Protein AF-A0A6P1HWS1-F1 (afdb_monomer)

Solvent-accessible surface area (backbone atoms only — not comparable to full-atom values): 7956 Å² total; per-residue (Å²): 138,83,85,81,80,86,85,73,89,74,81,81,77,85,75,96,73,77,58,94,53,53,68,59,53,51,53,52,49,55,52,47,52,53,48,52,56,48,52,51,51,39,59,76,69,64,50,60,66,67,61,54,53,50,51,52,51,54,47,49,53,52,52,49,53,51,54,51,50,57,48,51,46,46,41,54,52,54,40,52,56,23,64,72,68,43,66,75,68,22,52,51,52,43,53,52,48,52,52,51,52,54,51,57,52,51,56,47,61,56,51,51,66,74,61,55,56,69,65,57,56,50,51,54,52,50,52,52,51,56,50,63,75,74,106

Foldseek 3Di:
DDDDDDDDDDPDDDDPDQCPPVVVLVVLVVVLVVLVVVLVVCVVVVHDPVVSVVSVVVSVVSVLVSVLNSLVSNLVVLLVVLVVVDDPVSVVSNVVSVVVNVVSVVVVVVVVVVPDPVVVVVVVVVVVVVVVVVD

Secondary structure (DSSP, 8-state):
---------------S---TTHHHHHHHHHHHHHHHHHHHHHHHTT--HHHHHHHHHHHHHHHHHHHHHHHHHHHHHHHHHHHHH-HHHHHHHHHHHHHHHHHHHHHHHHHHHHS--HHHHHHHHHHHHHHHHT-

Structure (mmCIF, N/CA/C/O backbone):
data_AF-A0A6P1HWS1-F1
#
_entry.id   AF-A0A6P1HWS1-F1
#
loop_
_atom_site.group_PDB
_atom_site.id
_atom_site.type_symbol
_atom_site.label_atom_id
_atom_site.label_alt_id
_atom_site.label_comp_id
_atom_site.label_asym_id
_atom_site.label_entity_id
_atom_site.label_seq_id
_atom_site.pdbx_PDB_ins_code
_atom_site.Cartn_x
_atom_site.Cartn_y
_atom_site.Cartn_z
_atom_site.occupancy
_atom_site.B_iso_or_equiv
_atom_site.auth_seq_id
_atom_site.auth_comp_id
_atom_site.auth_asym_id
_atom_site.auth_atom_id
_atom_site.pdbx_PDB_model_num
ATOM 1 N N . MET A 1 1 ? 1.427 39.221 -12.411 1.00 39.78 1 MET A N 1
ATOM 2 C CA . MET A 1 1 ? 2.757 38.581 -12.491 1.00 39.78 1 MET A CA 1
ATOM 3 C C . MET A 1 1 ? 2.507 37.080 -12.544 1.00 39.78 1 MET A C 1
ATOM 5 O O . MET A 1 1 ? 2.374 36.434 -11.517 1.00 39.78 1 MET A O 1
ATOM 9 N N . THR A 1 2 ? 2.238 36.589 -13.752 1.00 34.47 2 THR A N 1
ATOM 10 C CA . THR A 1 2 ? 1.744 35.234 -14.035 1.00 34.47 2 THR A CA 1
ATOM 11 C C . THR A 1 2 ? 2.941 34.307 -14.207 1.00 34.47 2 THR A C 1
ATOM 13 O O . THR A 1 2 ? 3.800 34.591 -15.038 1.00 34.47 2 THR A O 1
ATOM 16 N N . MET A 1 3 ? 3.016 33.223 -13.434 1.00 33.72 3 MET A N 1
ATOM 17 C CA . MET A 1 3 ? 3.969 32.144 -13.696 1.00 33.72 3 MET A CA 1
ATOM 18 C C . MET A 1 3 ? 3.344 31.166 -14.687 1.00 33.72 3 MET A C 1
ATOM 20 O O . MET A 1 3 ? 2.318 30.557 -14.397 1.00 33.72 3 MET A O 1
ATOM 24 N N . ALA A 1 4 ? 3.950 31.068 -15.868 1.00 38.16 4 ALA A N 1
ATOM 25 C CA . ALA A 1 4 ? 3.619 30.075 -16.876 1.00 38.16 4 ALA A CA 1
ATOM 26 C C . ALA A 1 4 ? 4.237 28.724 -16.487 1.00 38.16 4 ALA A C 1
ATOM 28 O O . ALA A 1 4 ? 5.431 28.633 -16.196 1.00 38.16 4 ALA A O 1
ATOM 29 N N . SER A 1 5 ? 3.383 27.704 -16.459 1.00 36.97 5 SER A N 1
ATOM 30 C CA . SER A 1 5 ? 3.701 26.306 -16.185 1.00 36.97 5 SER A CA 1
ATOM 31 C C . SER A 1 5 ? 4.705 25.730 -17.181 1.00 36.97 5 SER A C 1
ATOM 33 O O . SER A 1 5 ? 4.614 25.958 -18.385 1.00 36.97 5 SER A O 1
ATOM 35 N N . ALA A 1 6 ? 5.635 24.936 -16.655 1.00 36.22 6 ALA A N 1
ATOM 36 C CA . ALA A 1 6 ? 6.516 24.072 -17.422 1.00 36.22 6 ALA A CA 1
ATOM 37 C C . ALA A 1 6 ? 5.726 22.866 -17.955 1.00 36.22 6 ALA A C 1
ATOM 39 O O . ALA A 1 6 ? 5.365 21.979 -17.182 1.00 36.22 6 ALA A O 1
ATOM 40 N N . ASP A 1 7 ? 5.486 22.826 -19.263 1.00 36.59 7 ASP A N 1
ATOM 41 C CA . ASP A 1 7 ? 5.028 21.622 -19.954 1.00 36.59 7 ASP A CA 1
ATOM 42 C C . ASP A 1 7 ? 6.242 20.737 -20.264 1.00 36.59 7 ASP A C 1
ATOM 44 O O . ASP A 1 7 ? 7.149 21.120 -21.003 1.00 36.59 7 ASP A O 1
ATOM 48 N N . THR A 1 8 ? 6.280 19.549 -19.661 1.00 41.69 8 THR A N 1
ATOM 49 C CA . THR A 1 8 ? 7.179 18.460 -20.071 1.00 41.69 8 THR A CA 1
ATOM 50 C C . THR A 1 8 ? 6.381 17.534 -20.987 1.00 41.69 8 THR A C 1
ATOM 52 O O . THR A 1 8 ? 5.255 17.192 -20.618 1.00 41.69 8 THR A O 1
ATOM 55 N N . PRO A 1 9 ? 6.908 17.091 -22.145 1.00 40.81 9 PRO A N 1
ATOM 56 C CA . PRO A 1 9 ? 6.146 16.241 -23.046 1.00 40.81 9 PRO A CA 1
ATOM 57 C C . PRO A 1 9 ? 5.923 14.883 -22.376 1.00 40.81 9 PRO A C 1
ATOM 59 O O . PRO A 1 9 ? 6.874 14.162 -22.074 1.00 40.81 9 PRO A O 1
ATOM 62 N N . HIS A 1 10 ? 4.663 14.544 -22.115 1.00 41.53 10 HIS A N 1
ATOM 63 C CA . HIS A 1 10 ? 4.276 13.183 -21.782 1.00 41.53 10 HIS A CA 1
ATOM 64 C C . HIS A 1 10 ? 4.305 12.363 -23.073 1.00 41.53 10 HIS A C 1
ATOM 66 O O . HIS A 1 10 ? 3.435 12.519 -23.928 1.00 41.53 10 HIS A O 1
ATOM 72 N N . ASP A 1 11 ? 5.323 11.511 -23.201 1.00 41.28 11 ASP A N 1
ATOM 73 C CA . ASP A 1 11 ? 5.442 10.527 -24.273 1.00 41.28 11 ASP A CA 1
ATOM 74 C C . ASP A 1 11 ? 4.131 9.743 -24.426 1.00 41.28 11 ASP A C 1
ATOM 76 O O . ASP A 1 11 ? 3.674 9.027 -23.526 1.00 41.28 11 ASP A O 1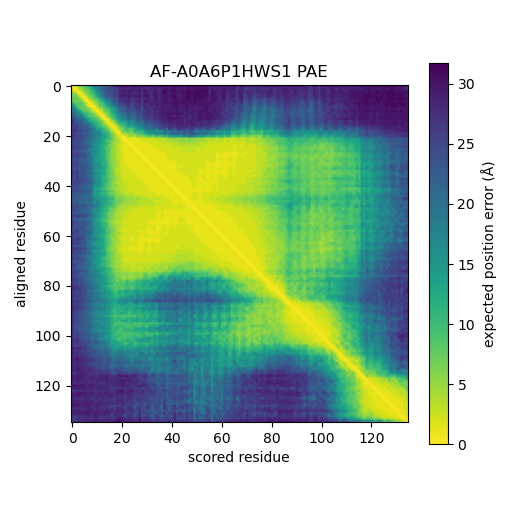
ATOM 80 N N . ALA A 1 12 ? 3.512 9.919 -25.590 1.00 41.28 12 ALA A N 1
ATOM 81 C CA . ALA A 1 12 ? 2.304 9.241 -26.011 1.00 41.28 12 ALA A CA 1
ATOM 82 C C . ALA A 1 12 ? 2.613 7.765 -26.303 1.00 41.28 12 ALA A C 1
ATOM 84 O O . ALA A 1 12 ? 2.943 7.387 -27.425 1.00 41.28 12 ALA A O 1
ATOM 85 N N . HIS A 1 13 ? 2.488 6.906 -25.293 1.00 44.34 13 HIS A N 1
ATOM 86 C CA . HIS A 1 13 ? 2.498 5.461 -25.496 1.00 44.34 13 HIS A CA 1
ATOM 87 C C . HIS A 1 13 ? 1.093 4.963 -25.861 1.00 44.34 13 HIS A C 1
ATOM 89 O O . HIS A 1 13 ? 0.249 4.694 -25.006 1.00 44.34 13 HIS A O 1
ATOM 95 N N . ALA A 1 14 ? 0.859 4.840 -27.169 1.00 36.78 14 ALA A N 1
ATOM 96 C CA . ALA A 1 14 ? -0.190 4.009 -27.741 1.00 36.78 14 ALA A CA 1
ATOM 97 C C . ALA A 1 14 ? 0.119 2.522 -27.471 1.00 36.78 14 ALA A C 1
ATOM 99 O O . ALA A 1 14 ? 1.220 2.059 -27.756 1.00 36.78 14 ALA A O 1
ATOM 100 N N . GLY A 1 15 ? -0.857 1.779 -26.937 1.00 38.59 15 GLY A N 1
ATOM 101 C CA . GLY A 1 15 ? -0.785 0.323 -26.757 1.00 38.59 15 GLY A CA 1
ATOM 102 C C . GLY A 1 15 ? -1.035 -0.126 -25.316 1.00 38.59 15 GLY A C 1
ATOM 103 O O . GLY A 1 15 ? -0.138 -0.160 -24.480 1.00 38.59 15 GLY A O 1
ATOM 104 N N . HIS A 1 16 ? -2.279 -0.490 -25.009 1.00 50.38 16 HIS A N 1
ATOM 105 C CA . HIS A 1 16 ? -2.654 -1.137 -23.753 1.00 50.38 16 HIS A CA 1
ATOM 106 C C . HIS A 1 16 ? -1.931 -2.484 -23.579 1.00 50.38 16 HIS A C 1
ATOM 108 O O . HIS A 1 16 ? -2.300 -3.471 -24.204 1.00 50.38 16 HIS A O 1
ATOM 114 N N . GLY A 1 17 ? -0.941 -2.529 -22.684 1.00 46.31 17 GLY A N 1
ATOM 115 C CA . GLY A 1 17 ? -0.298 -3.775 -22.239 1.00 46.31 17 GLY A CA 1
ATOM 116 C C . GLY A 1 17 ? 0.592 -3.627 -20.998 1.00 46.31 17 GLY A C 1
ATOM 117 O O . GLY A 1 17 ? 1.418 -4.487 -20.728 1.00 46.31 17 GLY A O 1
ATOM 118 N N . TYR A 1 18 ? 0.473 -2.524 -20.251 1.00 56.19 18 TYR A N 1
ATOM 119 C CA . TYR A 1 18 ? 1.526 -2.079 -19.326 1.00 56.19 18 TYR A CA 1
ATOM 120 C C . TYR A 1 18 ? 1.454 -2.644 -17.898 1.00 56.19 18 TYR A C 1
ATOM 122 O O . TYR A 1 18 ? 2.334 -2.367 -17.092 1.00 56.19 18 TYR A O 1
ATOM 130 N N . ILE A 1 19 ? 0.417 -3.415 -17.564 1.00 61.91 19 ILE A N 1
ATOM 131 C CA . ILE A 1 19 ? 0.236 -3.972 -16.220 1.00 61.91 19 ILE A CA 1
ATOM 132 C C . ILE A 1 19 ? 0.021 -5.478 -16.355 1.00 61.91 19 ILE A C 1
ATOM 134 O O . ILE A 1 19 ? -1.110 -5.945 -16.499 1.00 61.91 19 ILE A O 1
ATOM 138 N N . SER A 1 20 ? 1.118 -6.230 -16.306 1.00 66.56 20 SER A N 1
ATOM 139 C CA . SER A 1 20 ? 1.134 -7.699 -16.307 1.00 66.56 20 SER A CA 1
ATOM 140 C C . SER A 1 20 ? 0.306 -8.290 -15.153 1.00 66.56 20 SER A C 1
ATOM 142 O O . SER A 1 20 ? -0.252 -9.374 -15.290 1.00 66.56 20 SER A O 1
ATOM 144 N N . GLY A 1 21 ? 0.138 -7.548 -14.050 1.00 77.19 21 GLY A N 1
ATOM 145 C CA . GLY A 1 21 ? -0.646 -7.942 -12.873 1.00 77.19 21 GLY A CA 1
ATOM 146 C C . GLY A 1 21 ? -1.969 -7.196 -12.654 1.00 77.19 21 GLY A C 1
ATOM 147 O O . GLY A 1 21 ? -2.334 -6.967 -11.502 1.00 77.19 21 GLY A O 1
ATOM 148 N N . LYS A 1 22 ? -2.692 -6.760 -13.701 1.00 86.25 22 LYS A N 1
ATOM 149 C CA . LYS A 1 22 ? -3.888 -5.889 -13.556 1.00 86.25 22 LYS A CA 1
ATOM 150 C C . LYS A 1 22 ? -4.881 -6.376 -12.492 1.00 86.25 22 LYS A C 1
ATOM 152 O O . LYS A 1 22 ? -5.322 -5.583 -11.661 1.00 86.25 22 LYS A O 1
ATOM 157 N N . GLU A 1 23 ? -5.229 -7.660 -12.501 1.00 89.62 23 GLU A N 1
ATOM 158 C CA . GLU A 1 23 ? -6.174 -8.235 -11.532 1.00 89.62 23 GLU A CA 1
ATOM 159 C C . GLU A 1 23 ? -5.644 -8.201 -10.094 1.00 89.62 23 GLU A C 1
ATOM 161 O O . GLU A 1 23 ? -6.385 -7.864 -9.170 1.00 89.62 23 GLU A O 1
ATOM 166 N N . GLU A 1 24 ? -4.352 -8.465 -9.903 1.00 90.06 24 GLU A N 1
ATOM 167 C CA . GLU A 1 24 ? -3.690 -8.400 -8.598 1.00 90.06 24 GLU A CA 1
ATOM 168 C C . GLU A 1 24 ? -3.693 -6.973 -8.032 1.00 90.06 24 GLU A C 1
ATOM 170 O O . GLU A 1 24 ? -4.021 -6.767 -6.858 1.00 90.06 24 GLU A O 1
ATOM 175 N N . TYR A 1 25 ? -3.419 -5.957 -8.858 1.00 92.25 25 TYR A N 1
ATOM 176 C CA . TYR A 1 25 ? -3.523 -4.562 -8.417 1.00 92.25 25 TYR A CA 1
ATOM 177 C C . TYR A 1 25 ? -4.956 -4.173 -8.076 1.00 92.25 25 TYR A C 1
ATOM 179 O O . TYR A 1 25 ? -5.186 -3.555 -7.037 1.00 92.25 25 TYR A O 1
ATOM 187 N N . LEU A 1 26 ? -5.934 -4.576 -8.892 1.00 94.50 26 LEU A N 1
ATOM 188 C CA . LEU A 1 26 ? -7.346 -4.333 -8.592 1.00 94.50 26 LEU A CA 1
ATOM 189 C C . LEU A 1 26 ? -7.764 -5.000 -7.276 1.00 94.50 26 LEU A C 1
ATOM 191 O O . LEU A 1 26 ? -8.460 -4.384 -6.471 1.00 94.50 26 LEU A O 1
ATOM 195 N N . LYS A 1 27 ? -7.304 -6.225 -7.008 1.00 96.00 27 LYS A N 1
ATOM 196 C CA . LYS A 1 27 ? -7.558 -6.935 -5.747 1.00 96.00 27 LYS A CA 1
ATOM 197 C C . LYS A 1 27 ? -6.964 -6.196 -4.544 1.00 96.00 27 LYS A C 1
ATOM 199 O O . LYS A 1 27 ? -7.640 -6.044 -3.525 1.00 96.00 27 LYS A O 1
ATOM 204 N N . ARG A 1 28 ? -5.732 -5.688 -4.661 1.00 95.50 28 ARG A N 1
ATOM 205 C CA . ARG A 1 28 ? -5.082 -4.867 -3.621 1.00 95.50 28 ARG A CA 1
ATOM 206 C C . ARG A 1 28 ? -5.834 -3.558 -3.382 1.00 95.50 28 ARG A C 1
ATOM 208 O O . ARG A 1 28 ? -6.095 -3.217 -2.231 1.00 95.50 28 ARG A O 1
ATOM 215 N N . LEU A 1 29 ? -6.242 -2.871 -4.447 1.00 97.12 29 LEU A N 1
ATOM 216 C CA . LEU A 1 29 ? -7.007 -1.625 -4.363 1.00 97.12 29 LEU A CA 1
ATOM 217 C C . LEU A 1 29 ? -8.384 -1.833 -3.717 1.00 97.12 29 LEU A C 1
ATOM 219 O O . LEU A 1 29 ? -8.745 -1.069 -2.829 1.00 97.12 29 LEU A O 1
ATOM 223 N N . ARG A 1 30 ? -9.108 -2.911 -4.052 1.00 98.12 30 ARG A N 1
ATOM 224 C CA . ARG A 1 30 ? -10.376 -3.268 -3.379 1.00 98.12 30 ARG A CA 1
ATOM 225 C C . ARG A 1 30 ? -10.193 -3.520 -1.880 1.00 98.12 30 ARG A C 1
ATOM 227 O O . ARG A 1 30 ? -11.061 -3.179 -1.078 1.00 98.12 30 ARG A O 1
ATOM 234 N N . ARG A 1 31 ? -9.061 -4.108 -1.475 1.00 97.50 31 ARG A N 1
ATOM 235 C CA . ARG A 1 31 ? -8.732 -4.285 -0.051 1.00 97.50 31 ARG A CA 1
ATOM 236 C C . ARG A 1 31 ? -8.501 -2.937 0.638 1.00 97.50 31 ARG A C 1
ATOM 238 O O . ARG A 1 31 ? -9.039 -2.728 1.720 1.00 97.50 31 ARG A O 1
ATOM 245 N N . ILE A 1 32 ? -7.755 -2.033 0.001 1.00 97.94 32 ILE A N 1
ATOM 246 C CA . ILE A 1 32 ? -7.496 -0.669 0.496 1.00 97.94 32 ILE A CA 1
ATOM 247 C C . ILE A 1 32 ? -8.802 0.121 0.635 1.00 97.94 32 ILE A C 1
ATOM 249 O O . ILE A 1 32 ? -9.028 0.773 1.648 1.00 97.94 32 ILE A O 1
ATOM 253 N N . GLU A 1 33 ? -9.707 0.002 -0.333 1.00 98.31 33 GLU A N 1
ATOM 254 C CA . GLU A 1 33 ? -11.046 0.595 -0.274 1.00 98.31 33 GLU A CA 1
ATOM 255 C C . GLU A 1 33 ? -11.842 0.084 0.944 1.00 98.31 33 GLU A C 1
ATOM 257 O O . GLU A 1 33 ? -12.486 0.854 1.658 1.00 98.31 33 GLU A O 1
ATOM 262 N N . GLY A 1 34 ? -11.740 -1.216 1.243 1.00 98.31 34 GLY A N 1
ATOM 263 C CA . GLY A 1 34 ? -12.296 -1.805 2.462 1.00 98.31 34 GLY A CA 1
ATOM 264 C C . GLY A 1 34 ? -11.688 -1.232 3.747 1.00 98.31 34 GLY A C 1
ATOM 265 O O . GLY A 1 34 ? -12.424 -0.997 4.708 1.00 98.31 34 GLY A O 1
ATOM 266 N N . GLN A 1 35 ? -10.378 -0.961 3.760 1.00 97.31 35 GLN A N 1
ATOM 267 C CA . GLN A 1 35 ? -9.706 -0.294 4.882 1.00 97.31 35 GLN A CA 1
ATOM 268 C C . GLN A 1 35 ? -10.202 1.144 5.057 1.00 97.31 35 GLN A C 1
ATOM 270 O O . GLN A 1 35 ? -10.497 1.535 6.182 1.00 97.31 35 GLN A O 1
ATOM 275 N N . ALA A 1 36 ? -10.377 1.898 3.967 1.00 98.25 36 ALA A N 1
ATOM 276 C CA . ALA A 1 36 ? -10.912 3.260 4.013 1.00 98.25 36 ALA A CA 1
ATOM 277 C C . ALA A 1 36 ? -12.328 3.294 4.609 1.00 98.25 36 ALA A C 1
ATOM 279 O O . ALA A 1 36 ? -12.598 4.085 5.511 1.00 98.25 36 ALA A O 1
ATOM 280 N N . ARG A 1 37 ? -13.205 2.368 4.194 1.00 98.44 37 ARG A N 1
ATOM 281 C CA . ARG A 1 37 ? -14.532 2.204 4.816 1.00 98.44 37 ARG A CA 1
ATOM 282 C C . ARG A 1 37 ? -14.449 1.824 6.294 1.00 98.44 37 ARG A C 1
ATOM 284 O O . ARG A 1 37 ? -15.287 2.238 7.084 1.00 98.44 37 ARG A O 1
ATOM 291 N N . GLY A 1 38 ? -13.481 0.986 6.665 1.00 98.06 38 GLY A N 1
ATOM 292 C CA . GLY A 1 38 ? -13.216 0.649 8.065 1.00 98.06 38 GLY A CA 1
ATOM 293 C C . GLY A 1 38 ? -12.834 1.876 8.883 1.00 98.06 38 GLY A C 1
ATOM 294 O O . GLY A 1 38 ? -13.394 2.087 9.951 1.00 98.06 38 GLY A O 1
ATOM 295 N N . LEU A 1 39 ? -11.948 2.711 8.341 1.00 97.94 39 LEU A N 1
ATOM 296 C CA . LEU A 1 39 ? -11.503 3.943 8.977 1.00 97.94 39 LEU A CA 1
ATOM 297 C C . LEU A 1 39 ? -12.659 4.928 9.195 1.00 97.94 39 LEU A C 1
ATOM 299 O O . LEU A 1 39 ? -12.758 5.501 10.272 1.00 97.94 39 LEU A O 1
ATOM 303 N N . GLN A 1 40 ? -13.550 5.076 8.209 1.00 98.44 40 GLN A N 1
ATOM 304 C CA . GLN A 1 40 ? -14.761 5.897 8.339 1.00 98.44 40 GLN A CA 1
ATOM 305 C C . GLN A 1 40 ? -15.606 5.456 9.540 1.00 98.44 40 GLN A C 1
ATOM 307 O O . GLN A 1 40 ? -15.865 6.269 10.421 1.00 98.44 40 GLN A O 1
ATOM 312 N N . ARG A 1 41 ? -15.916 4.155 9.646 1.00 98.50 41 ARG A N 1
ATOM 313 C CA . ARG A 1 41 ? -16.658 3.608 10.796 1.00 98.50 41 ARG A CA 1
ATOM 314 C C . ARG A 1 41 ? -15.937 3.819 12.123 1.00 98.50 41 ARG A C 1
ATOM 316 O O . ARG A 1 41 ? -16.575 4.094 13.123 1.00 98.50 41 ARG A O 1
ATOM 323 N N . MET A 1 42 ? -14.608 3.702 12.154 1.00 98.12 42 MET A N 1
ATOM 324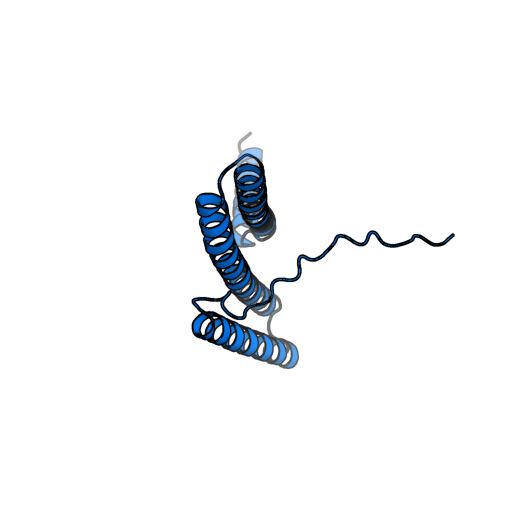 C CA . MET A 1 42 ? -13.853 3.950 13.387 1.00 98.12 42 MET A CA 1
ATOM 325 C C . MET A 1 42 ? -13.955 5.403 13.857 1.00 98.12 42 MET A C 1
ATOM 327 O O . MET A 1 42 ? -13.948 5.644 15.059 1.00 98.12 42 MET A O 1
ATOM 331 N N . VAL A 1 43 ? -14.027 6.357 12.928 1.00 97.75 43 VAL A N 1
ATOM 332 C CA . VAL A 1 43 ? -14.220 7.775 13.253 1.00 97.75 43 VAL A CA 1
ATOM 333 C C . VAL A 1 43 ? -15.660 8.034 13.696 1.00 97.75 43 VAL A C 1
ATOM 335 O O . VAL A 1 43 ? -15.858 8.722 14.689 1.00 97.75 43 VAL A O 1
ATOM 338 N N . GLU A 1 44 ? -16.644 7.460 13.000 1.00 98.31 44 GLU A N 1
ATOM 339 C CA . GLU A 1 44 ? -18.067 7.541 13.371 1.00 98.31 44 GLU A CA 1
ATOM 340 C C . GLU A 1 44 ? -18.335 6.959 14.767 1.00 98.31 44 GLU A C 1
ATOM 342 O O . GLU A 1 44 ? -19.073 7.548 15.549 1.00 98.31 44 GLU A O 1
ATOM 347 N N . ASP A 1 45 ? -17.687 5.842 15.098 1.00 98.12 45 ASP A N 1
ATOM 348 C CA . ASP A 1 45 ? -17.775 5.173 16.400 1.00 98.12 45 ASP A CA 1
ATOM 349 C C . ASP A 1 45 ? -16.893 5.823 17.488 1.00 98.12 45 ASP A C 1
ATOM 351 O O . ASP A 1 45 ? -16.751 5.248 18.572 1.00 98.12 45 ASP A O 1
ATOM 355 N N . GLU A 1 46 ? -16.223 6.940 17.186 1.00 97.06 46 GLU A N 1
ATOM 356 C CA . GLU A 1 46 ? -15.298 7.642 18.089 1.00 97.06 46 GLU A CA 1
ATOM 357 C C . GLU A 1 46 ? -14.247 6.709 18.731 1.00 97.06 46 GLU A C 1
ATOM 359 O O . GLU A 1 46 ? -13.941 6.783 19.925 1.00 97.06 46 GLU A O 1
ATOM 364 N N . LYS A 1 47 ? -13.681 5.785 17.939 1.00 96.88 47 LYS A N 1
ATOM 365 C CA . LYS A 1 47 ? -12.647 4.854 18.420 1.00 96.88 47 LYS A CA 1
ATOM 366 C C . LYS A 1 47 ? -11.405 5.598 18.903 1.00 96.88 47 LYS A C 1
ATOM 368 O O . LYS A 1 47 ? -11.097 6.711 18.479 1.00 96.88 47 LYS A O 1
ATOM 373 N N . TYR A 1 48 ? -10.634 4.920 19.751 1.00 95.25 48 TYR A N 1
ATOM 374 C CA . TYR A 1 48 ? -9.408 5.469 20.308 1.00 95.25 48 TYR A CA 1
ATOM 375 C C . TYR A 1 48 ? -8.434 5.915 19.210 1.00 95.25 48 TYR A C 1
ATOM 377 O O . TYR A 1 48 ? -8.157 5.188 18.252 1.00 95.25 48 TYR A O 1
ATOM 385 N N . CYS A 1 49 ? -7.886 7.121 19.369 1.00 90.31 49 CYS A N 1
ATOM 386 C CA . CYS A 1 49 ? -7.070 7.772 18.347 1.00 90.31 49 CYS A CA 1
ATOM 387 C C . CYS A 1 49 ? -5.874 6.919 17.899 1.00 90.31 49 CYS A C 1
ATOM 389 O O . CYS A 1 49 ? -5.524 6.930 16.720 1.00 90.31 49 CYS A O 1
ATOM 391 N N . ILE A 1 50 ? -5.260 6.153 18.809 1.00 89.38 50 ILE A N 1
ATOM 392 C CA . ILE A 1 50 ? -4.112 5.293 18.478 1.00 89.38 50 ILE A CA 1
ATOM 393 C C . ILE A 1 50 ? -4.521 4.141 17.550 1.00 89.38 50 ILE A C 1
ATOM 395 O O . ILE A 1 50 ? -3.771 3.807 16.628 1.00 89.38 50 ILE A O 1
ATOM 399 N N . ASP A 1 51 ? -5.728 3.596 17.700 1.00 87.94 51 ASP A N 1
ATOM 400 C CA . ASP A 1 51 ? -6.233 2.527 16.832 1.00 87.94 51 ASP A CA 1
ATOM 401 C C . ASP A 1 51 ? -6.517 3.057 15.421 1.00 87.94 51 ASP A C 1
ATOM 403 O O . ASP A 1 51 ? -6.165 2.421 14.421 1.00 87.94 51 ASP A O 1
ATOM 407 N N . ILE A 1 52 ? -7.092 4.262 15.331 1.00 87.69 52 ILE A N 1
ATOM 408 C CA . ILE A 1 52 ? -7.324 4.963 14.061 1.00 87.69 52 ILE A CA 1
ATOM 409 C C . ILE A 1 52 ? -5.985 5.221 13.358 1.00 87.69 52 ILE A C 1
ATOM 411 O O . ILE A 1 52 ? -5.821 4.867 12.189 1.00 87.69 52 ILE A O 1
ATOM 415 N N . LEU A 1 53 ? -4.995 5.781 14.064 1.00 86.62 53 LEU A N 1
ATOM 416 C CA . LEU A 1 53 ? -3.666 6.059 13.504 1.00 86.62 53 LEU A CA 1
ATOM 417 C C . LEU A 1 53 ? -2.937 4.781 13.064 1.00 86.62 53 LEU A C 1
ATOM 419 O O . LEU A 1 53 ? -2.251 4.774 12.035 1.00 86.62 53 LEU A O 1
ATOM 423 N N . THR A 1 54 ? -3.128 3.681 13.790 1.00 87.19 54 THR A N 1
ATOM 424 C CA . THR A 1 54 ? -2.608 2.364 13.405 1.00 87.19 54 THR A CA 1
ATOM 425 C C . THR A 1 54 ? -3.225 1.894 12.083 1.00 87.19 54 THR A C 1
ATOM 427 O O . THR A 1 54 ? -2.496 1.473 11.179 1.00 87.19 54 THR A O 1
ATOM 430 N N . GLN A 1 55 ? -4.544 2.037 11.900 1.00 89.88 55 GLN A N 1
ATOM 431 C CA . GLN A 1 55 ? -5.202 1.683 10.635 1.00 89.88 55 GLN A CA 1
ATOM 432 C C . GLN A 1 55 ? -4.805 2.597 9.470 1.00 89.88 55 GLN A C 1
ATOM 434 O O . GLN A 1 55 ? -4.559 2.104 8.366 1.00 89.88 55 GLN A O 1
ATOM 439 N N . VAL A 1 56 ? -4.651 3.906 9.702 1.00 91.44 56 VAL A N 1
ATOM 440 C CA . VAL A 1 56 ? -4.105 4.839 8.695 1.00 91.44 56 VAL A CA 1
ATOM 441 C C . VAL A 1 56 ? -2.719 4.385 8.238 1.00 91.44 56 VAL A C 1
ATOM 443 O O . VAL A 1 56 ? -2.426 4.361 7.037 1.00 91.44 56 VAL A O 1
ATOM 446 N N . SER A 1 57 ? -1.870 3.981 9.182 1.00 86.12 57 SER A N 1
ATOM 447 C CA . SER A 1 57 ? -0.517 3.499 8.895 1.00 86.12 57 SER A CA 1
ATOM 448 C C . SER A 1 57 ? -0.546 2.209 8.070 1.00 86.12 57 SER A C 1
ATOM 450 O O . SER A 1 57 ? 0.177 2.092 7.077 1.00 86.12 57 SER A O 1
ATOM 452 N N . ALA A 1 58 ? -1.434 1.270 8.409 1.00 86.56 58 ALA A N 1
ATOM 453 C CA . ALA A 1 58 ? -1.629 0.037 7.650 1.00 86.56 58 ALA A CA 1
ATOM 454 C C . ALA A 1 58 ? -2.114 0.301 6.211 1.00 86.56 58 ALA A C 1
ATOM 456 O O . ALA A 1 58 ? -1.584 -0.282 5.262 1.00 86.56 58 ALA A O 1
ATOM 457 N N . MET A 1 59 ? -3.080 1.206 6.026 1.00 94.00 59 MET A N 1
ATOM 458 C CA . MET A 1 59 ? -3.584 1.593 4.703 1.00 94.00 59 MET A CA 1
ATOM 459 C C . MET A 1 59 ? -2.507 2.298 3.866 1.00 94.00 59 MET A C 1
ATOM 461 O O . MET A 1 59 ? -2.359 2.026 2.674 1.00 94.00 59 MET A O 1
ATOM 465 N N . THR A 1 60 ? -1.696 3.150 4.498 1.00 87.75 60 THR A N 1
ATOM 466 C CA . THR A 1 60 ? -0.565 3.824 3.844 1.00 87.75 60 THR A CA 1
ATOM 467 C C . THR A 1 60 ? 0.467 2.812 3.341 1.00 87.75 60 THR A C 1
ATOM 469 O O . THR A 1 60 ? 0.894 2.901 2.190 1.00 87.75 60 THR A O 1
ATOM 472 N N . LYS A 1 61 ? 0.820 1.805 4.154 1.00 85.00 61 LYS A N 1
ATOM 473 C CA . LYS A 1 61 ? 1.725 0.713 3.745 1.00 85.00 61 LYS A CA 1
ATOM 474 C C . LYS A 1 61 ? 1.160 -0.095 2.571 1.00 85.00 61 LYS A C 1
ATOM 476 O O . LYS A 1 61 ? 1.895 -0.443 1.648 1.00 85.00 61 LYS A O 1
ATOM 481 N N . ALA A 1 62 ? -0.147 -0.354 2.559 1.00 87.06 62 ALA A N 1
ATOM 482 C CA . ALA A 1 62 ? -0.797 -1.051 1.450 1.00 87.06 62 ALA A CA 1
ATOM 483 C C . ALA A 1 62 ? -0.747 -0.243 0.137 1.00 87.06 62 ALA A C 1
ATOM 485 O O . ALA A 1 62 ? -0.409 -0.797 -0.911 1.00 87.06 62 ALA A O 1
ATOM 486 N N . LEU A 1 63 ? -1.009 1.069 0.191 1.00 91.12 63 LEU A N 1
ATOM 487 C CA . LEU A 1 63 ? -0.875 1.971 -0.962 1.00 91.12 63 LEU A CA 1
ATOM 488 C C . LEU A 1 63 ? 0.567 2.034 -1.479 1.00 91.12 63 LEU A C 1
ATOM 490 O O . LEU A 1 63 ? 0.794 1.999 -2.687 1.00 91.12 63 LEU A O 1
ATOM 494 N N . GLN A 1 64 ? 1.547 2.076 -0.576 1.00 87.25 64 GLN A N 1
ATOM 495 C CA . GLN A 1 64 ? 2.965 2.047 -0.938 1.00 87.25 64 GLN A CA 1
ATOM 496 C C . GLN A 1 64 ? 3.341 0.754 -1.665 1.00 87.25 64 GLN A C 1
ATOM 498 O O . GLN A 1 64 ? 4.030 0.811 -2.680 1.00 87.25 64 GLN A O 1
ATOM 503 N N . ALA A 1 65 ? 2.852 -0.398 -1.200 1.00 86.75 65 ALA A N 1
ATOM 504 C CA . ALA A 1 65 ? 3.095 -1.673 -1.870 1.00 86.75 65 ALA A CA 1
ATOM 505 C C . ALA A 1 65 ? 2.534 -1.690 -3.303 1.00 86.75 65 ALA A C 1
ATOM 507 O O . ALA A 1 65 ? 3.184 -2.204 -4.210 1.00 86.75 65 ALA A O 1
ATOM 508 N N . VAL A 1 66 ? 1.357 -1.093 -3.526 1.00 90.50 66 VAL A N 1
ATOM 509 C CA . VAL A 1 66 ? 0.790 -0.931 -4.877 1.00 90.50 66 VAL A CA 1
ATOM 510 C C . VAL A 1 66 ? 1.667 -0.015 -5.733 1.00 90.50 66 VAL A C 1
ATOM 512 O O . VAL A 1 66 ? 1.995 -0.371 -6.861 1.00 90.50 66 VAL A O 1
ATOM 515 N N . ALA A 1 67 ? 2.085 1.134 -5.198 1.00 87.00 67 ALA A N 1
ATOM 516 C CA . ALA A 1 67 ? 2.928 2.084 -5.922 1.00 87.00 67 ALA A CA 1
ATOM 517 C C . ALA A 1 67 ? 4.291 1.486 -6.316 1.00 87.00 67 ALA A C 1
ATOM 519 O O . ALA A 1 67 ? 4.756 1.711 -7.432 1.00 87.00 67 ALA A O 1
ATOM 520 N N . LEU A 1 68 ? 4.916 0.713 -5.420 1.00 86.69 68 LEU A N 1
ATOM 521 C CA . LEU A 1 68 ? 6.177 0.021 -5.693 1.00 86.69 68 LEU A CA 1
ATOM 522 C C . LEU A 1 68 ? 6.010 -1.073 -6.748 1.00 86.69 68 LEU A C 1
ATOM 524 O O . LEU A 1 68 ? 6.826 -1.135 -7.659 1.00 86.69 68 LEU A O 1
ATOM 528 N N . GLY A 1 69 ? 4.941 -1.873 -6.680 1.00 87.56 69 GLY A N 1
ATOM 529 C CA . GLY A 1 69 ? 4.659 -2.874 -7.712 1.00 87.56 69 GLY A CA 1
ATOM 530 C C . GLY A 1 69 ? 4.494 -2.243 -9.097 1.00 87.56 69 GLY A C 1
ATOM 531 O O . GLY A 1 69 ? 5.162 -2.643 -10.044 1.00 87.56 69 GLY A O 1
ATOM 532 N N . LEU A 1 70 ? 3.683 -1.184 -9.208 1.00 85.62 70 LEU A N 1
ATOM 533 C CA . LEU A 1 70 ? 3.485 -0.481 -10.482 1.00 85.62 70 LEU A CA 1
ATOM 534 C C . LEU A 1 70 ? 4.784 0.133 -11.020 1.00 85.62 70 LEU A C 1
ATOM 536 O O . LEU A 1 70 ? 5.004 0.173 -12.230 1.00 85.62 70 LEU A O 1
ATOM 540 N N . LEU A 1 71 ? 5.645 0.629 -10.128 1.00 83.38 71 LEU A N 1
ATOM 541 C CA . LEU A 1 71 ? 6.962 1.121 -10.511 1.00 83.38 71 LEU A CA 1
ATOM 542 C C . LEU A 1 71 ? 7.853 -0.017 -11.023 1.00 83.38 71 LEU A C 1
ATOM 544 O O . LEU A 1 71 ? 8.542 0.175 -12.020 1.00 83.38 71 LEU A O 1
ATOM 548 N N . ASP A 1 72 ? 7.832 -1.179 -10.378 1.00 82.12 72 ASP A N 1
ATOM 549 C CA . ASP A 1 72 ? 8.614 -2.350 -10.778 1.00 82.12 72 ASP A CA 1
ATOM 550 C C . ASP A 1 72 ? 8.176 -2.907 -12.134 1.00 82.12 72 ASP A C 1
ATOM 552 O O . ASP A 1 72 ? 9.035 -3.200 -12.970 1.00 82.12 72 ASP A O 1
ATOM 556 N N . ASP A 1 73 ? 6.869 -2.965 -12.396 1.00 82.69 73 ASP A N 1
ATOM 557 C CA . ASP A 1 73 ? 6.334 -3.335 -13.711 1.00 82.69 73 ASP A CA 1
ATOM 558 C C . ASP A 1 73 ? 6.781 -2.327 -14.776 1.00 82.69 73 ASP A C 1
ATOM 560 O O . ASP A 1 73 ? 7.260 -2.702 -15.848 1.00 82.69 73 ASP A O 1
ATOM 564 N N . HIS A 1 74 ? 6.719 -1.030 -14.455 1.00 79.12 74 HIS A N 1
ATOM 565 C CA . HIS A 1 74 ? 7.155 0.012 -15.378 1.00 79.12 74 HIS A CA 1
ATOM 566 C C . HIS A 1 74 ? 8.651 -0.052 -15.687 1.00 79.12 74 HIS A C 1
ATOM 568 O O . HIS A 1 74 ? 9.043 0.096 -16.844 1.00 79.12 74 HIS A O 1
ATOM 574 N N . ILE A 1 75 ? 9.490 -0.297 -14.678 1.00 77.31 75 ILE A N 1
ATOM 575 C CA . ILE A 1 75 ? 10.932 -0.472 -14.872 1.00 77.31 75 ILE A CA 1
ATOM 576 C C . ILE A 1 75 ? 11.198 -1.726 -15.701 1.00 77.31 75 ILE A C 1
ATOM 578 O O . ILE A 1 75 ? 11.993 -1.654 -16.630 1.00 77.31 75 ILE A O 1
ATOM 582 N N . SER A 1 76 ? 10.530 -2.843 -15.408 1.00 77.00 76 SER A N 1
ATOM 583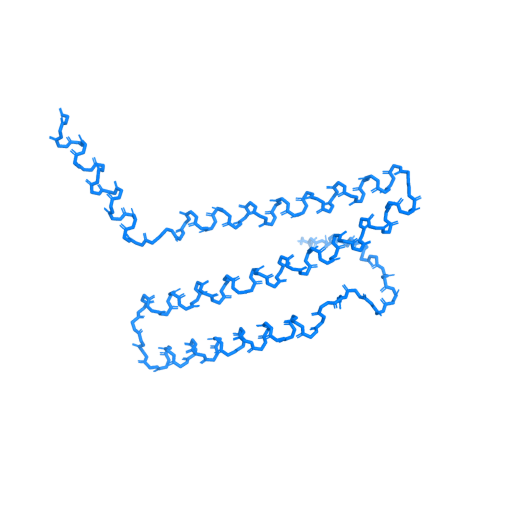 C CA . SER A 1 76 ? 10.700 -4.095 -16.154 1.00 77.00 76 SER A CA 1
ATOM 584 C C . SER A 1 76 ? 10.436 -3.892 -17.644 1.00 77.00 76 SER A C 1
ATOM 586 O O . SER A 1 76 ? 11.264 -4.274 -18.465 1.00 77.00 76 SER A O 1
ATOM 588 N N . HIS A 1 77 ? 9.352 -3.202 -18.001 1.00 71.69 77 HIS A N 1
ATOM 589 C CA . HIS A 1 77 ? 9.038 -2.920 -19.401 1.00 71.69 77 HIS A CA 1
ATOM 590 C C . HIS A 1 77 ? 9.997 -1.882 -20.012 1.00 71.69 77 HIS A C 1
ATOM 592 O O . HIS A 1 77 ? 10.568 -2.119 -21.070 1.00 71.69 77 HIS A O 1
ATOM 598 N N . CYS A 1 78 ? 10.281 -0.774 -19.316 1.00 72.06 78 CYS A N 1
ATOM 599 C CA . CYS A 1 78 ? 11.186 0.262 -19.829 1.00 72.06 78 CYS A CA 1
ATOM 600 C C . CYS A 1 78 ? 12.632 -0.213 -20.020 1.00 72.06 78 CYS A C 1
ATOM 602 O O . CYS A 1 78 ? 13.305 0.273 -20.928 1.00 72.06 78 CYS A O 1
ATOM 604 N N . VAL A 1 79 ? 13.130 -1.093 -19.147 1.00 69.94 79 VAL A N 1
ATOM 605 C CA . VAL A 1 79 ? 14.495 -1.632 -19.210 1.00 69.94 79 VAL A CA 1
ATOM 606 C C . VAL A 1 79 ? 14.602 -2.693 -20.296 1.00 69.94 79 VAL A C 1
ATOM 608 O O . VAL A 1 79 ? 15.602 -2.692 -21.004 1.00 69.94 79 VAL A O 1
ATOM 611 N N . VAL A 1 80 ? 13.590 -3.546 -20.473 1.00 70.56 80 VAL A N 1
ATOM 612 C CA . VAL A 1 80 ? 13.556 -4.515 -21.580 1.00 70.56 80 VAL A CA 1
ATOM 613 C C . VAL A 1 80 ? 13.524 -3.785 -22.923 1.00 70.56 80 VAL A C 1
ATOM 615 O O . VAL A 1 80 ? 14.374 -4.051 -23.769 1.00 70.56 80 VAL A O 1
ATOM 618 N N . ASP A 1 81 ? 12.646 -2.792 -23.082 1.00 69.38 81 ASP A N 1
ATOM 619 C CA . ASP A 1 81 ? 12.564 -1.996 -24.313 1.00 69.38 81 ASP A CA 1
ATOM 620 C C . ASP A 1 81 ? 13.877 -1.248 -24.602 1.00 69.38 81 ASP A C 1
ATOM 622 O O . ASP A 1 81 ? 14.350 -1.206 -25.737 1.00 69.38 81 ASP A O 1
ATOM 626 N N . ALA A 1 82 ? 14.497 -0.667 -23.566 1.00 67.62 82 ALA A N 1
ATOM 627 C CA . ALA A 1 82 ? 15.772 0.035 -23.692 1.00 67.62 82 ALA A CA 1
ATOM 628 C C . ALA A 1 82 ? 16.932 -0.919 -24.020 1.00 67.62 82 ALA A C 1
ATOM 630 O O . ALA A 1 82 ? 17.751 -0.608 -24.879 1.00 67.62 82 ALA A O 1
ATOM 631 N N . ALA A 1 83 ? 17.004 -2.082 -23.371 1.00 67.25 83 ALA A N 1
ATOM 632 C CA . ALA A 1 83 ? 18.043 -3.077 -23.629 1.00 67.25 83 ALA A CA 1
ATOM 633 C C . ALA A 1 83 ? 17.967 -3.627 -25.061 1.00 67.25 83 ALA A C 1
ATOM 635 O O . ALA A 1 83 ? 19.006 -3.870 -25.669 1.00 67.25 83 ALA A O 1
ATOM 636 N N . VAL A 1 84 ? 16.756 -3.773 -25.609 1.00 70.31 84 VAL A N 1
ATOM 637 C CA . VAL A 1 84 ? 16.538 -4.156 -27.012 1.00 70.31 84 VAL A CA 1
ATOM 638 C C . VAL A 1 84 ? 16.941 -3.029 -27.973 1.00 70.31 84 VAL A C 1
ATOM 640 O O . VAL A 1 84 ? 17.541 -3.309 -29.007 1.00 70.31 84 VAL A O 1
ATOM 643 N N . ALA A 1 85 ? 16.648 -1.766 -27.641 1.00 74.19 85 ALA A N 1
ATOM 644 C CA . ALA A 1 85 ? 16.986 -0.614 -28.484 1.00 74.19 85 ALA A CA 1
ATOM 645 C C . ALA A 1 85 ? 18.496 -0.287 -28.510 1.00 74.19 85 ALA A C 1
ATOM 647 O O . ALA A 1 85 ? 19.019 0.124 -29.545 1.00 74.19 85 ALA A O 1
ATOM 648 N N . GLY A 1 86 ? 19.202 -0.487 -27.392 1.00 73.75 86 GLY A N 1
ATOM 649 C CA . GLY A 1 86 ? 20.641 -0.241 -27.263 1.00 73.75 86 GLY A CA 1
ATOM 650 C C . GLY A 1 86 ? 21.057 1.240 -27.310 1.00 73.75 86 GLY A C 1
ATOM 651 O O . GLY A 1 86 ? 20.245 2.154 -27.451 1.00 73.75 86 GLY A O 1
ATOM 652 N N . G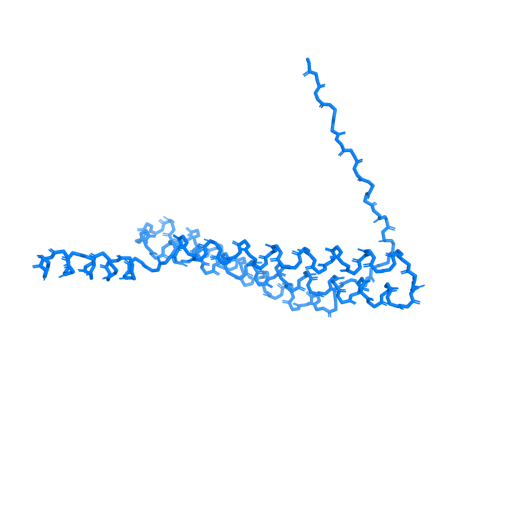LY A 1 87 ? 22.362 1.490 -27.160 1.00 78.50 87 GLY A N 1
ATOM 653 C CA . GLY A 1 87 ? 22.961 2.824 -27.295 1.00 78.50 87 GLY A CA 1
ATOM 654 C C . GLY A 1 87 ? 22.859 3.745 -26.061 1.00 78.50 87 GLY A C 1
ATOM 655 O O . GLY A 1 87 ? 22.305 3.374 -25.023 1.00 78.50 87 GLY A O 1
ATOM 656 N N . PRO A 1 88 ? 23.408 4.972 -26.153 1.00 77.31 88 PRO A N 1
ATOM 657 C CA . PRO A 1 88 ? 23.510 5.904 -25.021 1.00 77.31 88 PRO A CA 1
ATOM 658 C C . PRO A 1 88 ? 22.147 6.386 -24.492 1.00 77.31 88 PRO A C 1
ATOM 660 O O . PRO A 1 88 ? 22.007 6.729 -23.316 1.00 77.31 88 PRO A O 1
ATOM 663 N N . GLU A 1 89 ? 21.114 6.384 -25.335 1.00 72.19 89 GLU A N 1
ATOM 664 C CA . GLU A 1 89 ? 19.753 6.758 -24.943 1.00 72.19 89 GLU A CA 1
ATOM 665 C C . GLU A 1 89 ? 19.077 5.676 -24.082 1.00 72.19 89 GLU A C 1
ATOM 667 O O . GLU A 1 89 ? 18.412 5.992 -23.086 1.00 72.19 89 GLU A O 1
ATOM 672 N N . ALA A 1 90 ? 19.331 4.399 -24.391 1.00 72.44 90 ALA A N 1
ATOM 673 C CA . ALA A 1 90 ? 18.903 3.270 -23.575 1.00 72.44 90 ALA A CA 1
ATOM 674 C C . ALA A 1 90 ? 19.543 3.299 -22.178 1.00 72.44 90 ALA A C 1
ATOM 676 O O . ALA A 1 90 ? 18.834 3.203 -21.172 1.00 72.44 90 ALA A O 1
ATOM 677 N N . GLU A 1 91 ? 20.859 3.521 -22.092 1.00 71.44 91 GLU A N 1
ATOM 678 C CA . GLU A 1 91 ? 21.564 3.670 -20.809 1.00 71.44 91 GLU A CA 1
ATOM 679 C C . GLU A 1 91 ? 20.989 4.811 -19.961 1.00 71.44 91 GLU A C 1
ATOM 681 O O . GLU A 1 91 ? 20.756 4.654 -18.756 1.00 71.44 91 GLU A O 1
ATOM 686 N N . ALA A 1 92 ? 20.695 5.957 -20.581 1.00 77.38 92 ALA A N 1
ATOM 687 C CA . ALA A 1 92 ? 20.098 7.089 -19.886 1.00 77.38 92 ALA A CA 1
ATOM 688 C C . ALA A 1 92 ? 18.694 6.757 -19.342 1.00 77.38 92 ALA A C 1
ATOM 690 O O . ALA A 1 92 ? 18.365 7.128 -18.209 1.00 77.38 92 ALA A O 1
ATOM 691 N N . LYS A 1 93 ? 17.873 6.026 -20.110 1.00 71.44 93 LYS A N 1
ATOM 692 C CA . LYS A 1 93 ? 16.529 5.588 -19.694 1.00 71.44 93 LYS A CA 1
ATOM 693 C C . LYS A 1 93 ? 16.588 4.593 -18.530 1.00 71.44 93 LYS A C 1
ATOM 695 O O . LYS A 1 93 ? 15.837 4.750 -17.561 1.00 71.44 93 LYS A O 1
ATOM 700 N N . ILE A 1 94 ? 17.525 3.644 -18.562 1.00 75.62 94 ILE A N 1
ATOM 701 C CA . ILE A 1 94 ? 17.767 2.692 -17.467 1.00 75.62 94 ILE A CA 1
ATOM 702 C C . ILE A 1 94 ? 18.197 3.442 -16.199 1.00 75.62 94 ILE A C 1
ATOM 704 O O . ILE A 1 94 ? 17.586 3.278 -15.140 1.00 75.62 94 ILE A O 1
ATOM 708 N N . LYS A 1 95 ? 19.180 4.346 -16.302 1.00 76.50 95 LYS A N 1
ATOM 709 C CA . LYS A 1 95 ? 19.696 5.120 -15.159 1.00 76.50 95 LYS A CA 1
ATOM 710 C C . LYS A 1 95 ? 18.613 5.970 -14.487 1.00 76.50 95 LYS A C 1
ATOM 712 O O . LYS A 1 95 ? 18.536 6.004 -13.257 1.00 76.50 95 LYS A O 1
ATOM 717 N N . ARG A 1 96 ? 17.744 6.626 -15.269 1.00 75.06 96 ARG A N 1
ATOM 718 C CA . ARG A 1 96 ? 16.601 7.401 -14.741 1.00 75.06 96 ARG A CA 1
ATOM 719 C C . ARG A 1 96 ? 15.602 6.513 -13.996 1.00 75.06 96 ARG A C 1
ATOM 721 O O . ARG A 1 96 ? 15.166 6.865 -12.899 1.00 75.06 96 ARG A O 1
ATOM 728 N N . SER A 1 97 ? 15.282 5.357 -14.568 1.00 71.69 97 SER A N 1
ATOM 729 C CA . SER A 1 97 ? 14.333 4.390 -14.008 1.00 71.69 97 SER A CA 1
ATOM 730 C C . SER A 1 97 ? 14.820 3.827 -12.664 1.00 71.69 97 SER A C 1
ATOM 732 O O . SER A 1 97 ? 14.087 3.846 -11.672 1.00 71.69 97 SER A O 1
ATOM 734 N N . VAL A 1 98 ? 16.099 3.444 -12.586 1.00 73.94 98 VAL A N 1
ATOM 735 C CA . VAL A 1 98 ? 16.745 2.982 -11.344 1.00 73.94 98 VAL A CA 1
ATOM 736 C C . VAL A 1 98 ? 16.806 4.095 -10.292 1.00 73.94 98 VAL A C 1
ATOM 738 O O . VAL A 1 98 ? 16.469 3.868 -9.129 1.00 73.94 98 VAL A O 1
ATOM 741 N N . ALA A 1 99 ? 17.159 5.326 -10.679 1.00 76.44 99 ALA A N 1
ATOM 742 C CA . ALA A 1 99 ? 17.201 6.458 -9.750 1.00 76.44 99 ALA A CA 1
ATOM 743 C C . ALA A 1 99 ? 15.825 6.762 -9.128 1.00 76.44 99 ALA A C 1
ATOM 745 O O . ALA A 1 99 ? 15.737 7.083 -7.939 1.00 76.44 99 ALA A O 1
ATOM 746 N N . ARG A 1 100 ? 14.738 6.628 -9.901 1.00 72.44 100 ARG A N 1
ATOM 747 C CA . ARG A 1 100 ? 13.365 6.782 -9.396 1.00 72.44 100 ARG A CA 1
ATOM 748 C C . ARG A 1 100 ? 13.027 5.724 -8.342 1.00 72.44 100 ARG A C 1
ATOM 750 O O . ARG A 1 100 ? 12.461 6.077 -7.308 1.00 72.44 100 ARG A O 1
ATOM 757 N N . ARG A 1 101 ? 13.438 4.467 -8.555 1.00 72.19 101 ARG A N 1
ATOM 758 C CA . ARG A 1 101 ? 13.266 3.364 -7.590 1.00 72.19 101 ARG A CA 1
ATOM 759 C C . ARG A 1 101 ? 13.973 3.634 -6.269 1.00 72.19 101 ARG A C 1
ATOM 761 O O . ARG A 1 101 ? 13.357 3.538 -5.211 1.00 72.19 101 ARG A O 1
ATOM 768 N N . LEU A 1 102 ? 15.239 4.044 -6.329 1.00 71.88 102 LEU A N 1
ATOM 769 C CA . LEU A 1 102 ? 16.029 4.348 -5.132 1.00 71.88 102 LEU A CA 1
ATOM 770 C C . LEU A 1 102 ? 15.428 5.510 -4.325 1.00 71.88 102 LEU A C 1
ATOM 772 O O . LEU A 1 102 ? 15.377 5.447 -3.099 1.00 71.88 102 LEU A O 1
ATOM 776 N N . ARG A 1 103 ? 14.906 6.547 -4.996 1.00 72.50 103 ARG A N 1
ATOM 777 C CA . ARG A 1 103 ? 14.235 7.679 -4.330 1.00 72.50 103 ARG A CA 1
ATOM 778 C C . ARG A 1 103 ? 12.908 7.281 -3.683 1.00 72.50 103 ARG A C 1
ATOM 780 O O . ARG A 1 103 ? 12.633 7.719 -2.567 1.00 72.50 103 ARG A O 1
ATOM 787 N N . ALA A 1 104 ? 12.112 6.441 -4.346 1.00 66.81 104 ALA A N 1
ATOM 788 C CA . ALA A 1 104 ? 10.872 5.906 -3.781 1.00 66.81 104 ALA A CA 1
ATOM 789 C C . ALA A 1 104 ? 11.144 5.038 -2.533 1.00 66.81 104 ALA A C 1
ATOM 791 O O . ALA A 1 104 ? 10.461 5.179 -1.516 1.00 66.81 104 ALA A O 1
ATOM 792 N N . GLY A 1 105 ? 12.201 4.218 -2.564 1.00 60.22 105 GLY A N 1
ATOM 793 C CA . GLY A 1 105 ? 12.668 3.460 -1.399 1.00 60.22 105 GLY A CA 1
ATOM 794 C C . GLY A 1 105 ? 13.151 4.359 -0.252 1.00 60.22 105 GLY A C 1
ATOM 795 O O . GLY A 1 105 ? 12.723 4.195 0.888 1.00 60.22 105 GLY A O 1
ATOM 796 N N . ALA A 1 106 ? 13.970 5.375 -0.544 1.00 59.12 106 ALA A N 1
ATOM 797 C CA . ALA A 1 106 ? 14.531 6.273 0.471 1.00 59.12 106 ALA A CA 1
ATOM 798 C C . ALA A 1 106 ? 13.480 7.164 1.169 1.00 59.12 106 ALA A C 1
ATOM 800 O O . ALA A 1 106 ? 13.591 7.433 2.369 1.00 59.12 106 ALA A O 1
ATOM 801 N N . ALA A 1 107 ? 12.439 7.604 0.450 1.00 58.78 107 ALA A N 1
ATOM 802 C CA . ALA A 1 107 ? 11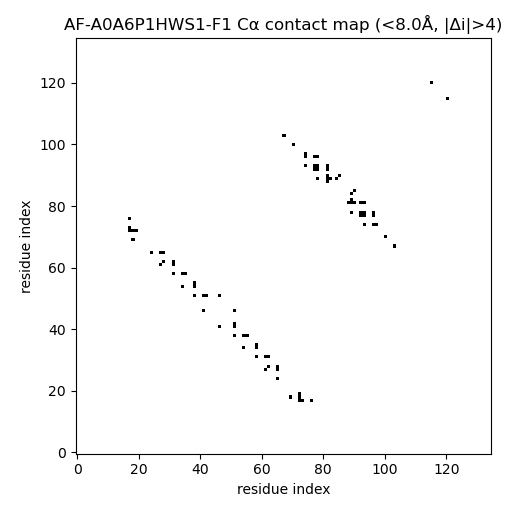.317 8.339 1.043 1.00 58.78 107 ALA A CA 1
ATOM 803 C C . ALA A 1 107 ? 10.555 7.492 2.082 1.00 58.78 107 ALA A C 1
ATOM 805 O O . ALA A 1 107 ? 10.087 8.020 3.094 1.00 58.78 107 ALA A O 1
ATOM 806 N N . THR A 1 108 ? 10.495 6.176 1.865 1.00 54.28 108 THR A N 1
ATOM 807 C CA . THR A 1 108 ? 9.852 5.210 2.765 1.00 54.28 108 THR A CA 1
ATOM 808 C C . THR A 1 108 ? 10.638 5.076 4.072 1.00 54.28 108 THR A C 1
ATOM 810 O O . THR A 1 108 ? 10.081 5.290 5.149 1.00 54.28 108 THR A O 1
ATOM 813 N N . SER A 1 109 ? 11.959 4.879 3.997 1.00 55.16 109 SER A N 1
ATOM 814 C CA . SER A 1 109 ? 12.822 4.738 5.182 1.00 55.16 109 SER A CA 1
ATOM 815 C C . SER A 1 109 ? 12.887 5.993 6.063 1.00 55.16 109 SER A C 1
ATOM 817 O O . SER A 1 109 ? 13.131 5.896 7.265 1.00 55.16 109 SER A O 1
ATOM 819 N N . ARG A 1 110 ? 12.692 7.195 5.497 1.00 56.28 110 ARG A N 1
ATOM 820 C CA . ARG A 1 110 ? 12.624 8.443 6.283 1.00 56.28 110 ARG A CA 1
ATOM 821 C C . ARG A 1 110 ? 11.301 8.557 7.047 1.00 56.28 110 ARG A C 1
ATOM 823 O O . ARG A 1 110 ? 11.311 9.004 8.189 1.00 56.28 110 ARG A O 1
ATOM 830 N N . ARG A 1 111 ? 10.183 8.139 6.446 1.00 53.03 111 ARG A N 1
ATOM 831 C CA . ARG A 1 111 ? 8.848 8.203 7.064 1.00 53.03 111 ARG A CA 1
ATOM 832 C C . ARG A 1 111 ? 8.663 7.135 8.147 1.00 53.03 111 ARG A C 1
ATOM 834 O O . ARG A 1 111 ? 8.097 7.434 9.188 1.00 53.03 111 ARG A O 1
ATOM 841 N N . GLU A 1 112 ? 9.226 5.945 7.952 1.00 52.25 112 GLU A N 1
ATOM 842 C CA . GLU A 1 112 ? 9.246 4.872 8.960 1.00 52.25 112 GLU A CA 1
ATOM 843 C C . GLU A 1 112 ? 10.069 5.253 10.203 1.00 52.25 112 GLU A C 1
ATOM 845 O O . GLU A 1 112 ? 9.698 4.932 11.324 1.00 52.25 112 GLU A O 1
ATOM 850 N N . ARG A 1 113 ? 11.121 6.063 10.028 1.00 55.91 113 ARG A N 1
ATOM 851 C CA . ARG A 1 113 ? 11.904 6.636 11.136 1.00 55.91 113 ARG A CA 1
ATOM 852 C C . ARG A 1 113 ? 11.142 7.704 11.937 1.00 55.91 113 ARG A C 1
ATOM 854 O O . ARG A 1 113 ? 11.425 7.892 13.114 1.00 55.91 113 ARG A O 1
ATOM 861 N N . LEU A 1 114 ? 10.196 8.398 11.299 1.00 54.44 114 LEU A N 1
ATOM 862 C CA . LEU A 1 114 ? 9.297 9.380 11.924 1.00 54.44 114 LEU A CA 1
ATOM 863 C C . LEU A 1 114 ? 8.085 8.721 12.609 1.00 54.44 114 LEU A C 1
ATOM 865 O O . LEU A 1 114 ? 7.539 9.297 13.541 1.00 54.44 114 LEU A O 1
ATOM 869 N N . MET A 1 115 ? 7.694 7.518 12.178 1.00 49.66 115 MET A N 1
ATOM 870 C CA . MET A 1 115 ? 6.646 6.674 12.772 1.00 49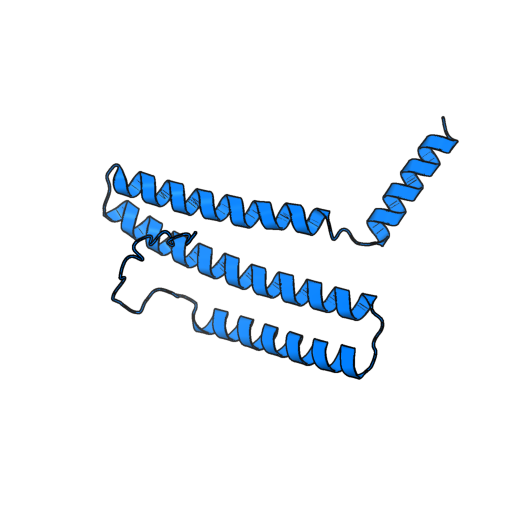.66 115 MET A CA 1
ATOM 871 C C . MET A 1 115 ? 7.248 5.457 13.498 1.00 49.66 115 MET A C 1
ATOM 873 O O . MET A 1 115 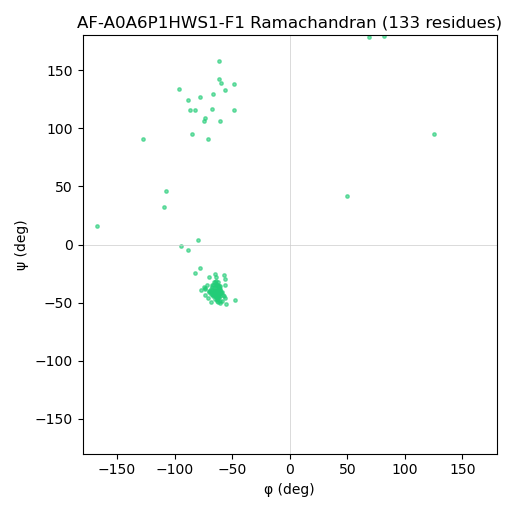? 6.789 4.327 13.324 1.00 49.66 115 MET A O 1
ATOM 877 N N . ARG A 1 116 ? 8.296 5.656 14.308 1.00 60.56 116 ARG A N 1
ATOM 878 C CA . ARG A 1 116 ? 8.699 4.606 15.258 1.00 60.56 116 ARG A CA 1
ATOM 879 C C . ARG A 1 116 ? 7.532 4.346 16.224 1.00 60.56 116 ARG A C 1
ATOM 881 O O . ARG A 1 116 ? 6.855 5.316 16.577 1.00 60.56 116 ARG A O 1
ATOM 888 N N . PRO A 1 117 ? 7.272 3.088 16.632 1.00 60.28 117 PRO A N 1
ATOM 889 C CA . PRO A 1 117 ? 6.294 2.794 17.675 1.00 60.28 117 PRO A CA 1
ATOM 890 C C . PRO A 1 117 ? 6.542 3.705 18.880 1.00 60.28 117 PRO A C 1
ATOM 892 O O . PRO A 1 117 ? 7.696 3.940 19.243 1.00 60.28 117 PRO A O 1
ATOM 895 N N . LEU A 1 118 ? 5.479 4.235 19.489 1.00 56.44 118 LEU A N 1
ATOM 896 C CA . LEU A 1 118 ? 5.605 5.106 20.663 1.00 56.44 118 LEU A CA 1
ATOM 897 C C . LEU A 1 118 ? 6.377 4.394 21.794 1.00 56.44 118 LEU A C 1
ATOM 899 O O . LEU A 1 118 ? 7.133 5.033 22.520 1.00 56.44 118 LEU A O 1
ATOM 903 N N . ASP A 1 119 ? 6.269 3.064 21.852 1.00 53.41 119 ASP A N 1
ATOM 904 C CA . ASP A 1 119 ? 6.993 2.184 22.773 1.00 53.41 119 ASP A CA 1
ATOM 905 C C . ASP A 1 119 ? 8.519 2.225 22.565 1.00 53.41 119 ASP A C 1
ATOM 907 O O . ASP A 1 119 ? 9.273 2.305 23.535 1.00 53.41 119 ASP A O 1
ATOM 911 N N . ASP A 1 120 ? 8.991 2.273 21.312 1.00 61.12 120 ASP A N 1
ATOM 912 C CA . ASP A 1 120 ? 10.420 2.406 20.990 1.00 61.12 120 ASP A CA 1
ATOM 913 C C . ASP A 1 120 ? 10.947 3.793 21.378 1.00 61.12 120 ASP A C 1
ATOM 915 O O . ASP A 1 120 ? 12.070 3.920 21.867 1.00 61.12 120 ASP A O 1
ATOM 919 N N . GLN A 1 121 ? 10.138 4.840 21.170 1.00 58.91 121 GLN A N 1
ATOM 920 C CA . GLN A 1 121 ? 10.496 6.206 21.568 1.00 58.91 121 GLN A CA 1
ATOM 921 C C . GLN A 1 121 ? 10.585 6.336 23.092 1.00 58.91 121 GLN A C 1
ATOM 923 O O . GLN A 1 121 ? 11.504 6.975 23.607 1.00 58.91 121 GLN A O 1
ATOM 928 N N . LEU A 1 122 ? 9.664 5.696 23.814 1.00 59.00 122 LEU A N 1
ATOM 929 C CA . LEU A 1 122 ? 9.647 5.679 25.272 1.00 59.00 122 LEU A CA 1
ATOM 930 C C . LEU A 1 122 ? 10.819 4.859 25.836 1.00 59.00 122 LEU A C 1
ATOM 932 O O . LEU A 1 122 ? 11.465 5.296 26.788 1.00 59.00 122 LEU A O 1
ATOM 936 N N . SER A 1 123 ? 11.159 3.724 25.215 1.00 65.25 123 SER A N 1
ATOM 937 C CA . SER A 1 123 ? 12.319 2.904 25.593 1.00 65.25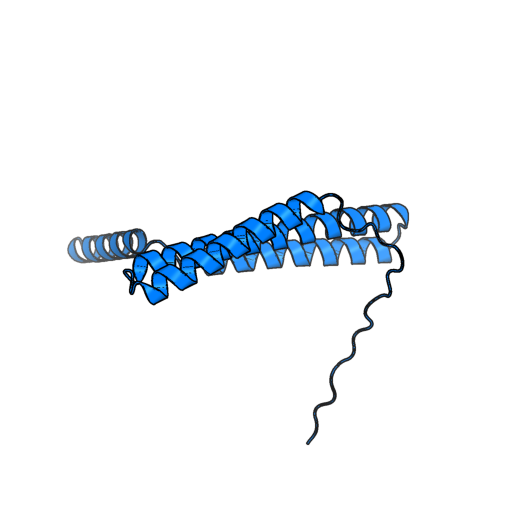 123 SER A CA 1
ATOM 938 C C . SER A 1 123 ? 13.638 3.658 25.405 1.00 65.25 123 SER A C 1
ATOM 940 O O . SER A 1 123 ? 14.473 3.685 26.307 1.00 65.25 123 SER A O 1
ATOM 942 N N . GLU A 1 124 ? 13.825 4.323 24.264 1.00 74.31 124 GLU A N 1
ATOM 943 C CA . GLU A 1 124 ? 15.055 5.064 23.966 1.00 74.31 124 GLU A CA 1
ATOM 944 C C . GLU A 1 124 ? 15.225 6.300 24.869 1.00 74.31 124 GLU A C 1
ATOM 946 O O . GLU A 1 124 ? 16.336 6.596 25.319 1.00 74.31 124 GLU A O 1
ATOM 951 N N . ALA A 1 125 ? 14.122 6.984 25.201 1.00 67.50 125 ALA A N 1
ATOM 952 C CA . ALA A 1 125 ? 14.109 8.077 26.173 1.00 67.50 125 ALA A CA 1
ATOM 953 C C . ALA A 1 125 ? 14.440 7.592 27.596 1.00 67.50 125 ALA A C 1
ATOM 955 O O . ALA A 1 125 ? 15.230 8.227 28.297 1.00 67.50 125 ALA A O 1
ATOM 956 N N . THR A 1 126 ? 13.900 6.440 28.006 1.00 71.75 126 THR A N 1
ATOM 957 C CA . THR A 1 126 ? 14.179 5.835 29.320 1.00 71.75 126 THR A CA 1
ATOM 958 C C . THR A 1 126 ? 15.649 5.424 29.436 1.00 71.75 126 THR A C 1
ATOM 960 O O . THR A 1 126 ? 16.300 5.718 30.439 1.00 71.75 126 THR A O 1
ATOM 963 N N . ASP A 1 127 ? 16.217 4.840 28.380 1.00 77.69 127 ASP A N 1
ATOM 964 C CA . ASP A 1 127 ? 17.638 4.489 28.310 1.00 77.69 127 ASP A CA 1
ATOM 965 C C . ASP A 1 127 ? 18.559 5.715 28.334 1.00 77.69 127 ASP A C 1
ATOM 967 O O . ASP A 1 127 ? 19.633 5.679 28.944 1.00 77.69 127 ASP A O 1
ATOM 971 N N . ALA A 1 128 ? 18.161 6.811 27.682 1.00 73.00 128 ALA A N 1
ATOM 972 C CA . ALA A 1 128 ? 18.902 8.068 27.716 1.00 73.00 128 ALA A CA 1
ATOM 973 C C . ALA A 1 128 ? 18.929 8.675 29.128 1.00 73.00 128 ALA A C 1
ATOM 975 O O . ALA A 1 128 ? 19.997 9.066 29.599 1.00 73.00 128 ALA A O 1
ATOM 976 N N . ILE A 1 129 ? 17.793 8.674 29.834 1.00 74.69 129 ILE A N 1
ATOM 977 C CA . ILE A 1 129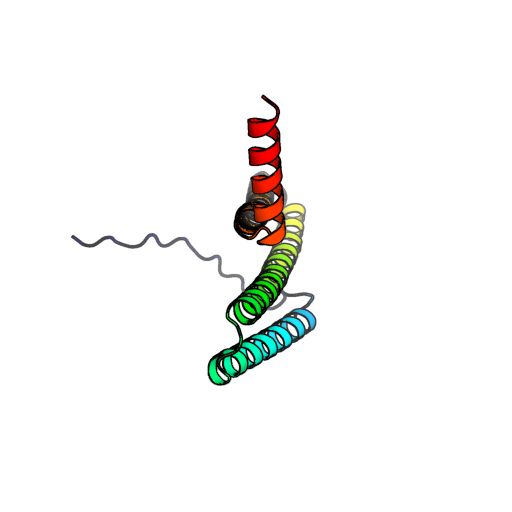 ? 17.703 9.112 31.236 1.00 74.69 129 ILE A CA 1
ATOM 978 C C . ILE A 1 129 ? 18.538 8.198 32.140 1.00 74.69 129 ILE A C 1
ATOM 980 O O . ILE A 1 129 ? 19.314 8.678 32.961 1.00 74.69 129 ILE A O 1
ATOM 984 N N . ALA A 1 130 ? 18.456 6.879 31.957 1.00 69.38 130 ALA A N 1
ATOM 985 C CA . ALA A 1 130 ? 19.222 5.925 32.752 1.00 69.38 130 ALA A CA 1
ATOM 986 C C . ALA A 1 130 ? 20.743 6.069 32.550 1.00 69.38 130 ALA A C 1
ATOM 988 O O . ALA A 1 130 ? 21.511 5.826 33.480 1.00 69.38 130 ALA A O 1
ATOM 989 N N . ARG A 1 131 ? 21.201 6.470 31.354 1.00 80.19 131 ARG A N 1
ATOM 990 C CA . ARG A 1 131 ? 22.610 6.826 31.106 1.00 80.19 131 ARG A CA 1
ATOM 991 C C . ARG A 1 131 ? 23.016 8.113 31.824 1.00 80.19 131 ARG A C 1
ATOM 993 O O . ARG A 1 131 ? 24.082 8.117 32.422 1.00 80.19 131 ARG A O 1
ATOM 1000 N N . LEU A 1 132 ? 22.163 9.139 31.813 1.00 71.38 132 LEU A N 1
ATOM 1001 C CA . LEU A 1 132 ? 22.404 10.410 32.512 1.00 71.38 132 LEU A CA 1
ATOM 1002 C C . LEU A 1 132 ? 22.433 10.266 34.040 1.00 71.38 132 LEU A C 1
ATOM 1004 O O . LEU A 1 132 ? 23.156 10.991 34.702 1.00 71.38 132 LEU A O 1
ATOM 1008 N N . VAL A 1 133 ? 21.665 9.334 34.609 1.00 76.12 133 VAL A N 1
ATOM 1009 C CA . VAL A 1 133 ? 21.668 9.065 36.063 1.00 76.12 133 VAL A CA 1
ATOM 1010 C C . VAL A 1 133 ? 22.880 8.225 36.495 1.00 76.12 133 VAL A C 1
ATOM 1012 O O . VAL A 1 133 ? 23.240 8.211 37.668 1.00 76.12 133 VAL A O 1
ATOM 1015 N N . ARG A 1 134 ? 23.517 7.508 35.559 1.00 80.81 134 ARG A N 1
ATOM 1016 C CA . ARG A 1 134 ? 24.722 6.695 35.808 1.00 80.81 134 ARG A CA 1
ATOM 1017 C C . ARG A 1 134 ? 26.038 7.428 35.509 1.00 80.81 134 ARG A C 1
ATOM 1019 O O . ARG A 1 134 ? 27.092 6.820 35.687 1.00 80.81 134 ARG A O 1
ATOM 1026 N N . SER A 1 135 ? 25.975 8.675 35.040 1.00 63.34 135 SER A N 1
ATOM 1027 C CA . SER A 1 135 ? 27.115 9.578 34.818 1.00 63.34 135 SER A CA 1
ATOM 1028 C C . SER A 1 135 ? 27.176 10.641 35.900 1.00 63.34 135 SER A C 1
ATOM 1030 O O . SER A 1 135 ? 28.290 10.902 36.393 1.00 63.34 135 SER A O 1
#

Mean predicted aligned error: 14.23 Å

pLDDT: mean 73.77, std 18.32, range [33.72, 98.5]

Radius of gyration: 21.99 Å; Cα contacts (8 Å, |Δi|>4): 45; chains: 1; bounding box: 45×47×64 Å

Sequence (135 aa):
MTMASADTPHDAHAGHGYISGKEEYLKRLRRIEGQARGLQRMVEDEKYCIDILTQVSAMTKALQAVALGLLDDHISHCVVDAAVAGGPEAEAKIKRSVARRLRAGAATSRRERLMRPLDDQLSEATDAIARLVRS

Nearest PDB structures (foldseek):
  4adz-assembly1_A-2  TM=8.181E-01  e=2.211E-06  Streptomyces lividans
  4uig-assembly1_A  TM=7.954E-01  e=3.808E-06  Streptomyces lividans
  5fmn-assembly1_B  TM=8.168E-01  e=3.138E-04  Synechocystis sp. PCC 6803
  4m1p-assembly1_A  TM=6.916E-01  e=1.346E-04  Geobacillus thermodenitrificans NG80-2